Protein AF-A0AAD6JN22-F1 (afdb_monomer_lite)

Sequence (96 aa):
MVARILGRLLHVVGVLPTDKVIEVQRTDLVGEFVSHTGPKTRRRIAEAEGGILSVDEAYQLIPSQKEEEKDYGIEALEEIMSVMDSGKFSHMWWLK

Radius of gyration: 14.81 Å; chains: 1; bounding box: 34×37×39 Å

Organism: NCBI:txid889485

Secondary structure (DSSP, 8-state):
-HHHHHHHHHHHTTSSS---EEEE-HHHHS-SSTTTHHHHHHHHHHHTTTSEEEETTGGGGSPPS---S---HHHHHHHHHHHHHTT-SS------

Foldseek 3Di:
DVQLVVLVVCCVVPNFVGSDEQEDECVQQDDPDPPPNLVSLVVSVVVQPSTYYHYPPLVVLDDDPDDDDPRCSVVSVVNVVVVVVVCSRPDDDDDD

pLDDT: mean 85.8, std 17.05, range [30.77, 97.75]

InterPro domains:
  IPR000641 CbxX/CfxQ [PR00819] (26-40)
  IPR000641 CbxX/CfxQ [PR00819] (40-59)
  IPR000641 CbxX/CfxQ [PR00819] (73-85)
  IPR003959 ATPase, AAA-type, core [PF00004] (19-88)
  IPR027417 P-loop containing nucleoside triphosphate hydrolase [G3DSA:3.40.50.300] (1-92)
  IPR027417 P-loop containing nucleoside triphosphate hydrolase [SSF52540] (2-88)
  IPR050773 CbxX/CfxQ RuBisCO activation and ESX secretion [PTHR43392] (1-91)

Structure (mmCIF, N/CA/C/O backbone):
data_AF-A0AAD6JN22-F1
#
_entry.id   AF-A0AAD6JN22-F1
#
loop_
_atom_site.group_PDB
_atom_site.id
_atom_site.type_symbol
_atom_site.label_atom_id
_atom_site.label_alt_id
_atom_site.label_comp_id
_atom_site.label_asym_id
_atom_site.label_entity_id
_atom_site.label_seq_id
_atom_site.pdbx_PDB_ins_code
_atom_site.Cartn_x
_atom_site.Cartn_y
_atom_site.Cartn_z
_atom_site.occupancy
_atom_site.B_iso_or_equiv
_atom_site.auth_seq_id
_atom_site.auth_comp_id
_atom_site.auth_asym_id
_atom_site.auth_atom_id
_atom_site.pdbx_PDB_model_num
ATOM 1 N N . MET A 1 1 ? 0.996 -12.141 8.758 1.00 72.38 1 MET A N 1
ATOM 2 C CA . MET A 1 1 ? 0.425 -12.347 10.124 1.00 72.38 1 MET A CA 1
ATOM 3 C C . MET A 1 1 ? 0.555 -11.117 11.026 1.00 72.38 1 MET A C 1
ATOM 5 O O . MET A 1 1 ? -0.455 -10.706 11.583 1.00 72.38 1 MET A O 1
ATOM 9 N N . VAL A 1 2 ? 1.740 -10.497 11.141 1.00 91.44 2 VAL A N 1
ATOM 10 C CA . VAL A 1 2 ? 1.957 -9.286 11.970 1.00 91.44 2 VAL A CA 1
ATOM 11 C C . VAL A 1 2 ? 1.017 -8.135 11.585 1.00 91.44 2 VAL A C 1
ATOM 13 O O . VAL A 1 2 ? 0.339 -7.589 12.451 1.00 91.44 2 VAL A O 1
ATOM 16 N N . ALA A 1 3 ? 0.890 -7.833 10.289 1.00 94.25 3 ALA A N 1
ATOM 17 C CA . ALA A 1 3 ? 0.034 -6.749 9.804 1.00 94.25 3 ALA A CA 1
ATOM 18 C C . ALA A 1 3 ? -1.441 -6.903 10.221 1.00 94.25 3 ALA A C 1
ATOM 20 O O . ALA A 1 3 ? -2.075 -5.925 10.594 1.00 94.25 3 ALA A O 1
ATOM 21 N N . ARG A 1 4 ? -1.979 -8.130 10.247 1.00 94.94 4 ARG A N 1
ATOM 22 C CA . ARG A 1 4 ? -3.372 -8.405 10.661 1.00 94.94 4 ARG A CA 1
ATOM 23 C C . ARG A 1 4 ? -3.612 -8.136 12.142 1.00 94.94 4 ARG A C 1
ATOM 25 O O . ARG A 1 4 ? -4.676 -7.648 12.510 1.00 94.94 4 ARG A O 1
ATOM 32 N N . ILE A 1 5 ? -2.629 -8.442 12.987 1.00 96.75 5 ILE A N 1
ATOM 33 C CA . ILE A 1 5 ? -2.696 -8.129 14.419 1.00 96.75 5 ILE A CA 1
ATOM 34 C C . ILE A 1 5 ? -2.648 -6.610 14.611 1.00 96.75 5 ILE A C 1
ATOM 36 O O . ILE A 1 5 ? -3.464 -6.069 15.353 1.00 96.75 5 ILE A O 1
ATOM 40 N N . LEU A 1 6 ? -1.751 -5.925 13.894 1.00 96.25 6 LEU A N 1
ATOM 41 C CA . LEU A 1 6 ? -1.654 -4.464 13.926 1.00 96.25 6 LEU A CA 1
ATOM 42 C C . LEU A 1 6 ? -2.938 -3.790 13.432 1.00 96.25 6 LEU A C 1
ATOM 44 O O . LEU A 1 6 ? -3.418 -2.882 14.097 1.00 96.25 6 LEU A O 1
ATOM 48 N N . GLY A 1 7 ? -3.532 -4.260 12.332 1.00 96.31 7 GLY A N 1
ATOM 49 C CA . GLY A 1 7 ? -4.785 -3.718 11.799 1.00 96.31 7 GLY A CA 1
ATOM 50 C C . GLY A 1 7 ? -5.914 -3.781 12.825 1.00 96.31 7 GLY A C 1
ATOM 51 O O . GLY A 1 7 ? -6.555 -2.772 13.104 1.00 96.31 7 GLY A O 1
ATOM 52 N N . ARG A 1 8 ? -6.088 -4.938 13.477 1.00 97.25 8 ARG A N 1
ATOM 53 C CA . ARG A 1 8 ? -7.072 -5.099 14.559 1.00 97.25 8 ARG A CA 1
ATOM 54 C C . ARG A 1 8 ? -6.783 -4.196 15.748 1.00 97.25 8 ARG A C 1
ATOM 56 O O . ARG A 1 8 ? -7.700 -3.557 16.250 1.00 97.25 8 ARG A O 1
ATOM 63 N N . LEU A 1 9 ? -5.529 -4.136 16.194 1.00 97.44 9 LEU A N 1
ATOM 64 C CA . LEU A 1 9 ? -5.139 -3.303 17.328 1.00 97.44 9 LEU A CA 1
ATOM 65 C C . LEU A 1 9 ? -5.427 -1.826 17.046 1.00 97.44 9 LEU A C 1
ATOM 67 O O . LEU A 1 9 ? -6.120 -1.188 17.832 1.00 97.44 9 LEU A O 1
ATOM 71 N N . LEU A 1 10 ? -4.931 -1.309 15.919 1.00 96.25 10 LEU A N 1
ATOM 72 C CA . LEU A 1 10 ? -5.088 0.087 15.509 1.00 96.25 10 LEU A CA 1
ATOM 73 C C . LEU A 1 10 ? -6.553 0.462 15.282 1.00 96.25 10 LEU A C 1
ATOM 75 O O . LEU A 1 10 ? -6.940 1.591 15.578 1.00 96.25 10 LEU A O 1
ATOM 79 N N . HIS A 1 11 ? -7.375 -0.478 14.819 1.00 96.69 11 HIS A N 1
ATOM 80 C CA . HIS A 1 11 ? -8.814 -0.275 14.734 1.00 96.69 11 HIS A CA 1
ATOM 81 C C . HIS A 1 11 ? -9.472 -0.185 16.117 1.00 96.69 11 HIS A C 1
ATOM 83 O O . HIS A 1 11 ? -10.208 0.759 16.391 1.00 96.69 11 HIS A O 1
ATOM 89 N N . VAL A 1 12 ? -9.162 -1.122 17.021 1.00 97.75 12 VAL A N 1
ATOM 90 C CA . VAL A 1 12 ? -9.730 -1.160 18.381 1.00 97.75 12 VAL A CA 1
ATOM 91 C C . VAL A 1 12 ? -9.373 0.090 19.188 1.00 97.75 12 VAL A C 1
ATOM 93 O O . VAL A 1 12 ? -10.208 0.580 19.943 1.00 97.75 12 VAL A O 1
ATOM 96 N N . VAL A 1 13 ? -8.163 0.632 19.022 1.00 97.19 13 VAL A N 1
ATOM 97 C CA . VAL A 1 13 ? -7.754 1.877 19.699 1.00 97.19 13 VAL A CA 1
ATOM 98 C C . VAL A 1 13 ? -8.213 3.151 18.975 1.00 97.19 13 VAL A C 1
ATOM 100 O O . VAL A 1 13 ? -7.884 4.249 19.413 1.00 97.19 13 VAL A O 1
ATOM 103 N N . GLY A 1 14 ? -8.967 3.024 17.877 1.00 93.94 14 GLY A N 1
ATOM 104 C CA . GLY A 1 14 ? -9.565 4.148 17.152 1.00 93.94 14 GLY A CA 1
ATOM 105 C C . GLY A 1 14 ? -8.616 4.925 16.235 1.00 93.94 14 GLY A C 1
ATOM 106 O O . GLY A 1 14 ? -8.976 6.009 15.784 1.00 93.94 14 GLY A O 1
ATOM 107 N N . VAL A 1 15 ? -7.421 4.399 15.943 1.00 94.62 15 VAL A N 1
ATOM 108 C CA . VAL A 1 15 ? -6.463 5.0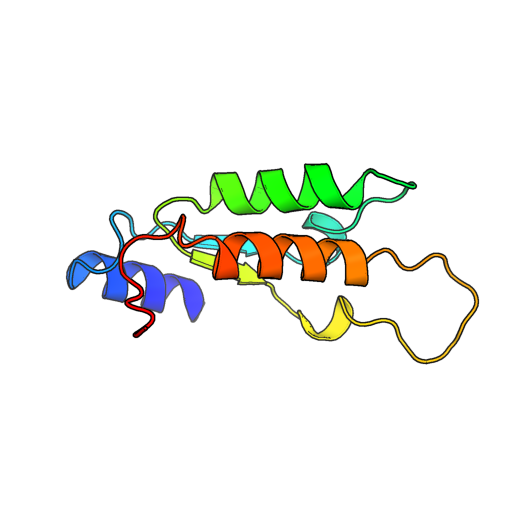20 15.008 1.00 94.62 15 VAL A CA 1
ATOM 109 C C . VAL A 1 15 ? -6.877 4.773 13.558 1.00 94.62 15 VAL A C 1
ATOM 111 O O . VAL A 1 15 ? -6.813 5.684 12.736 1.00 94.62 15 VAL A O 1
ATOM 114 N N . LEU A 1 16 ? -7.313 3.549 13.241 1.00 94.31 16 LEU A N 1
ATOM 115 C CA . LEU A 1 16 ? -7.810 3.194 11.912 1.00 94.31 16 LEU A CA 1
ATOM 116 C C . LEU A 1 16 ? -9.335 3.012 11.924 1.00 94.31 16 LEU A C 1
ATOM 118 O O . LEU A 1 16 ? -9.878 2.384 12.836 1.00 94.31 16 LEU A O 1
ATOM 122 N N . PRO A 1 17 ? -10.051 3.483 10.889 1.00 94.94 17 PRO A N 1
ATOM 123 C CA . PRO A 1 17 ? -11.495 3.287 10.791 1.00 94.94 17 PRO A CA 1
ATOM 124 C C . PRO A 1 17 ? -11.886 1.827 10.513 1.00 94.94 17 PRO A C 1
ATOM 126 O O . PRO A 1 17 ? -13.030 1.459 10.762 1.00 94.94 17 PRO A O 1
ATOM 129 N N . THR A 1 18 ? -10.964 0.990 10.020 1.00 96.06 18 THR A N 1
ATOM 130 C CA . THR A 1 18 ? -11.183 -0.447 9.780 1.00 96.06 18 THR A CA 1
ATOM 131 C C . THR A 1 18 ? -9.965 -1.272 10.198 1.00 96.06 18 THR A C 1
ATOM 133 O O . THR A 1 18 ? -8.851 -0.754 10.243 1.00 96.06 18 THR A O 1
ATOM 136 N N . ASP A 1 19 ? -10.143 -2.573 10.437 1.00 96.75 19 ASP A N 1
ATOM 137 C CA . ASP A 1 19 ? -9.041 -3.525 10.654 1.00 96.75 19 ASP A CA 1
ATOM 138 C C . ASP A 1 19 ? -8.499 -4.136 9.345 1.00 96.75 19 ASP A C 1
ATOM 140 O O . ASP A 1 19 ? -7.749 -5.118 9.369 1.00 96.75 19 ASP A O 1
ATOM 144 N N . LYS A 1 20 ? -8.884 -3.563 8.195 1.00 96.56 20 LYS A N 1
ATOM 145 C CA . LYS A 1 20 ? -8.556 -4.065 6.861 1.00 96.56 20 LYS A CA 1
ATOM 146 C C . LYS A 1 20 ? -7.045 -4.083 6.647 1.00 96.56 20 LYS A C 1
ATOM 148 O O . LYS A 1 20 ? -6.354 -3.097 6.896 1.00 96.56 20 LYS A O 1
ATOM 153 N N . VAL A 1 21 ? -6.551 -5.190 6.103 1.00 97.00 21 VAL A N 1
ATOM 154 C CA . VAL A 1 21 ? -5.159 -5.331 5.674 1.00 97.00 21 VAL A CA 1
ATOM 155 C C . VAL A 1 21 ? -5.127 -5.852 4.247 1.00 97.00 21 VAL A C 1
ATOM 157 O O . VAL A 1 21 ? -5.682 -6.915 3.969 1.00 97.00 21 VAL A O 1
ATOM 160 N N . ILE A 1 22 ? -4.460 -5.113 3.367 1.00 97.31 22 ILE A N 1
ATOM 161 C CA . ILE A 1 22 ? -4.154 -5.531 2.001 1.00 97.31 22 ILE A CA 1
ATOM 162 C C . ILE A 1 22 ? -2.679 -5.921 1.967 1.00 97.31 22 ILE A C 1
ATOM 164 O O . ILE A 1 22 ? -1.805 -5.084 2.173 1.00 97.31 22 ILE A O 1
ATOM 168 N N . GLU A 1 23 ? -2.410 -7.206 1.762 1.00 96.94 23 GLU A N 1
ATOM 169 C CA . GLU A 1 23 ? -1.057 -7.746 1.602 1.00 96.94 23 GLU A CA 1
ATOM 170 C C . GLU A 1 23 ? -0.703 -7.716 0.104 1.00 96.94 23 GLU A C 1
ATOM 172 O O . GLU A 1 23 ? -1.504 -8.142 -0.730 1.00 96.94 23 GLU A O 1
ATOM 177 N N . VAL A 1 24 ? 0.460 -7.161 -0.239 1.00 96.94 24 VAL A N 1
ATOM 178 C CA . VAL A 1 24 ? 0.946 -7.013 -1.619 1.00 96.94 24 VAL A CA 1
ATOM 179 C C . VAL A 1 24 ? 2.417 -7.386 -1.719 1.00 96.94 24 VAL A C 1
ATOM 181 O O . VAL A 1 24 ? 3.173 -7.197 -0.769 1.00 96.94 24 VAL A O 1
ATOM 184 N N . GLN A 1 25 ? 2.829 -7.859 -2.886 1.00 96.38 25 GLN A N 1
ATOM 185 C CA . GLN A 1 25 ? 4.223 -8.093 -3.262 1.00 96.38 25 GLN A CA 1
ATOM 186 C C . GLN A 1 25 ? 4.598 -7.251 -4.490 1.00 96.38 25 GLN A C 1
ATOM 188 O O . GLN A 1 25 ? 3.766 -6.549 -5.068 1.00 96.38 25 GLN A O 1
ATOM 193 N N . ARG A 1 26 ? 5.859 -7.320 -4.934 1.00 94.69 26 ARG A N 1
ATOM 194 C CA . ARG A 1 26 ? 6.344 -6.589 -6.119 1.00 94.69 26 ARG A CA 1
ATOM 195 C C . ARG A 1 26 ? 5.440 -6.774 -7.343 1.00 94.69 26 ARG A C 1
ATOM 197 O O . ARG A 1 26 ? 5.107 -5.798 -8.008 1.00 94.69 26 ARG A O 1
ATOM 204 N N . THR A 1 27 ? 5.006 -8.000 -7.621 1.00 95.06 27 THR A N 1
ATOM 205 C CA . THR A 1 27 ? 4.142 -8.337 -8.767 1.00 95.06 27 THR A CA 1
ATOM 206 C C . THR A 1 27 ? 2.756 -7.698 -8.696 1.00 95.06 27 THR A C 1
ATOM 208 O O . THR A 1 27 ? 2.107 -7.535 -9.729 1.00 95.06 27 THR A O 1
ATOM 211 N N . ASP A 1 28 ? 2.298 -7.298 -7.511 1.00 97.00 28 ASP A N 1
ATOM 212 C CA . ASP A 1 28 ? 1.027 -6.606 -7.317 1.00 97.00 28 ASP A CA 1
ATOM 213 C C . ASP A 1 28 ? 1.122 -5.102 -7.572 1.00 97.00 28 ASP A C 1
ATOM 215 O O . ASP A 1 28 ? 0.108 -4.481 -7.886 1.00 97.00 28 ASP A O 1
ATOM 219 N N . LEU A 1 2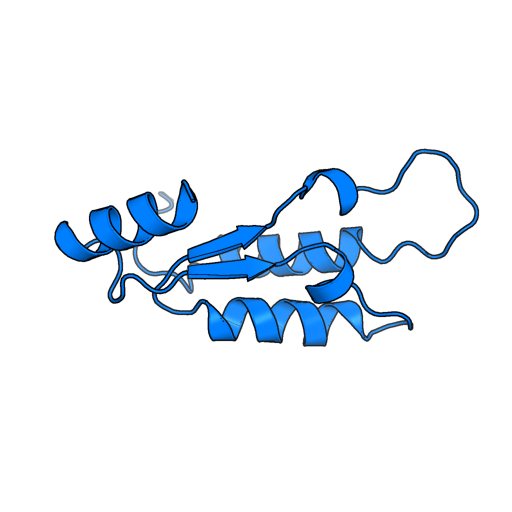9 ? 2.321 -4.531 -7.449 1.00 96.50 29 LEU A N 1
ATOM 220 C CA . LEU A 1 29 ? 2.578 -3.092 -7.523 1.00 96.50 29 LEU A CA 1
ATOM 221 C C . LEU A 1 29 ? 3.195 -2.696 -8.868 1.00 96.50 29 LEU A C 1
ATOM 223 O O . LEU A 1 29 ? 2.753 -1.747 -9.513 1.00 96.50 29 LEU A O 1
ATOM 227 N N . VAL A 1 30 ? 4.171 -3.473 -9.333 1.00 94.62 30 VAL A N 1
ATOM 228 C CA . VAL A 1 30 ? 4.978 -3.174 -10.516 1.00 94.62 30 VAL A CA 1
ATOM 229 C C . VAL A 1 30 ? 4.301 -3.709 -11.778 1.00 94.62 30 VAL A C 1
ATOM 231 O O . VAL A 1 30 ? 3.820 -4.846 -11.827 1.00 94.62 30 VAL A O 1
ATOM 234 N N . GLY A 1 31 ? 4.195 -2.857 -12.795 1.00 92.31 31 GLY A N 1
ATOM 235 C CA . GLY A 1 31 ? 3.657 -3.198 -14.105 1.00 92.31 31 GLY A CA 1
ATOM 236 C C . GLY A 1 31 ? 4.692 -3.871 -15.006 1.00 92.31 31 GLY A C 1
ATOM 237 O O . GLY A 1 31 ? 5.891 -3.661 -14.864 1.00 92.31 31 GLY A O 1
ATOM 238 N N . GLU A 1 32 ? 4.211 -4.655 -15.968 1.00 87.62 32 GLU A N 1
ATOM 239 C CA . GLU A 1 32 ? 5.052 -5.314 -16.983 1.00 87.62 32 GLU A CA 1
ATOM 240 C C . GLU A 1 32 ? 5.499 -4.350 -18.096 1.00 87.62 32 GLU A C 1
ATOM 242 O O . GLU A 1 32 ? 6.442 -4.627 -18.834 1.00 87.62 32 GLU A O 1
ATOM 247 N N . PHE A 1 33 ? 4.823 -3.203 -18.218 1.00 86.88 33 PHE A N 1
ATOM 248 C CA . PHE A 1 33 ? 5.033 -2.223 -19.278 1.00 86.88 33 PHE A CA 1
ATOM 249 C C . PHE A 1 33 ? 5.171 -0.809 -18.710 1.00 86.88 33 PHE A C 1
ATOM 251 O O . PHE A 1 33 ? 4.701 -0.505 -17.610 1.00 86.88 33 PHE A O 1
ATOM 258 N N . VAL A 1 34 ? 5.779 0.071 -19.510 1.00 82.81 34 VAL A N 1
ATOM 259 C CA . VAL A 1 34 ? 5.896 1.507 -19.222 1.00 82.81 34 VAL A CA 1
ATOM 260 C C . VAL A 1 34 ? 4.527 2.078 -18.836 1.00 82.81 34 VAL A C 1
ATOM 262 O O . VAL A 1 34 ? 3.524 1.784 -19.487 1.00 82.81 34 VAL A O 1
ATOM 265 N N . SER A 1 35 ? 4.493 2.903 -17.786 1.00 87.81 35 SER A N 1
ATOM 266 C CA . SER A 1 35 ? 3.288 3.592 -17.295 1.00 87.81 35 SER A CA 1
ATOM 267 C C . SER A 1 35 ? 2.186 2.692 -16.717 1.00 87.81 35 SER A C 1
ATOM 269 O O . SER A 1 35 ? 1.094 3.180 -16.424 1.00 87.81 35 SER A O 1
ATOM 271 N N . HIS A 1 36 ? 2.435 1.393 -16.518 1.00 94.38 36 HIS A N 1
ATOM 272 C CA . HIS A 1 36 ? 1.481 0.511 -15.834 1.00 94.38 36 HIS A CA 1
ATOM 273 C C . HIS A 1 36 ? 1.664 0.510 -14.312 1.00 94.38 36 HIS A C 1
ATOM 275 O O . HIS A 1 36 ? 0.691 0.285 -13.589 1.00 94.38 36 HIS A O 1
ATOM 281 N N . THR A 1 37 ? 2.879 0.764 -13.819 1.00 95.69 37 THR A N 1
ATOM 282 C CA . THR A 1 37 ? 3.203 0.684 -12.389 1.00 95.69 37 THR A CA 1
ATOM 283 C C . THR A 1 37 ? 2.439 1.709 -11.563 1.00 95.69 37 THR A C 1
ATOM 285 O O . THR A 1 37 ? 1.800 1.325 -10.583 1.00 95.69 37 THR A O 1
ATOM 288 N N . GLY A 1 38 ? 2.414 2.978 -11.979 1.00 95.56 38 GLY A N 1
ATOM 289 C CA . GLY A 1 38 ? 1.686 4.025 -11.267 1.00 95.56 38 GLY A CA 1
ATOM 290 C C . GLY A 1 38 ? 0.208 3.691 -11.006 1.00 95.56 38 GLY A C 1
ATOM 291 O O . GLY A 1 38 ? -0.209 3.591 -9.848 1.00 95.56 38 GLY A O 1
ATOM 292 N N . PRO A 1 39 ? -0.617 3.455 -12.049 1.00 96.25 39 PRO A N 1
ATOM 293 C CA . PRO A 1 39 ? -2.023 3.081 -11.878 1.00 96.25 39 PRO A CA 1
ATOM 294 C C . PRO A 1 39 ? -2.230 1.801 -11.057 1.00 96.25 39 PRO A C 1
ATOM 296 O O . PRO A 1 39 ? -3.151 1.737 -10.240 1.00 96.25 39 PRO A O 1
ATOM 299 N N . LYS A 1 40 ? -1.377 0.790 -11.255 1.00 97.19 40 LYS A N 1
ATOM 300 C CA . LYS A 1 40 ? -1.450 -0.496 -10.551 1.00 97.19 40 LYS A CA 1
ATOM 301 C C . LYS A 1 40 ? -1.166 -0.337 -9.054 1.00 97.19 40 LYS A C 1
ATOM 303 O O . LYS A 1 40 ? -1.943 -0.821 -8.231 1.00 97.19 40 LYS A O 1
ATOM 308 N N . THR A 1 41 ? -0.134 0.431 -8.710 1.00 97.44 41 THR A N 1
ATOM 309 C CA . THR A 1 41 ? 0.246 0.747 -7.328 1.00 97.44 41 THR A CA 1
ATOM 310 C C . THR A 1 41 ? -0.836 1.573 -6.632 1.00 97.44 41 THR A C 1
ATOM 312 O O . THR A 1 41 ? -1.313 1.189 -5.562 1.00 97.44 41 THR A O 1
ATOM 315 N N . ARG A 1 42 ? -1.328 2.646 -7.271 1.00 95.94 42 ARG A N 1
ATOM 316 C CA . ARG A 1 42 ? -2.421 3.473 -6.725 1.00 95.94 42 ARG A CA 1
ATOM 317 C C . ARG A 1 42 ? -3.696 2.686 -6.449 1.00 95.94 42 ARG A C 1
ATOM 319 O O . ARG A 1 42 ? -4.370 2.956 -5.459 1.00 95.94 42 ARG A O 1
ATOM 326 N N . ARG A 1 43 ? -4.029 1.703 -7.288 1.00 97.19 43 ARG A N 1
ATOM 327 C CA . ARG A 1 43 ? -5.201 0.847 -7.071 1.00 97.19 43 ARG A CA 1
ATOM 328 C C . ARG A 1 43 ? -5.081 0.031 -5.783 1.00 97.19 43 ARG A C 1
ATOM 330 O O . ARG A 1 43 ? -6.026 0.010 -5.003 1.00 97.19 43 ARG A O 1
ATOM 337 N N . ARG A 1 44 ? -3.921 -0.583 -5.529 1.00 97.62 44 ARG A N 1
ATOM 338 C CA . ARG A 1 44 ? -3.682 -1.334 -4.283 1.00 97.62 44 ARG A CA 1
ATOM 339 C C . ARG A 1 44 ? -3.684 -0.430 -3.053 1.00 97.62 44 ARG A C 1
ATOM 341 O O . ARG A 1 44 ? -4.245 -0.806 -2.028 1.00 97.62 44 ARG A O 1
ATOM 348 N N . ILE A 1 45 ? -3.129 0.777 -3.169 1.00 95.69 45 ILE A N 1
ATOM 349 C CA . ILE A 1 45 ? -3.201 1.791 -2.109 1.00 95.69 45 ILE A CA 1
ATOM 350 C C . ILE A 1 45 ? -4.662 2.154 -1.799 1.00 95.69 45 ILE A C 1
ATOM 352 O O . ILE A 1 45 ? -5.049 2.176 -0.634 1.00 95.69 45 ILE A O 1
ATOM 356 N N . ALA A 1 46 ? -5.488 2.385 -2.824 1.00 95.12 46 ALA A N 1
ATOM 357 C CA . ALA A 1 46 ? -6.904 2.710 -2.649 1.00 95.12 46 ALA A CA 1
ATOM 358 C C . ALA A 1 46 ? -7.697 1.562 -1.997 1.00 95.12 46 ALA A C 1
ATOM 360 O O . ALA A 1 46 ? -8.542 1.793 -1.137 1.00 95.12 46 ALA A O 1
ATOM 361 N N . GLU A 1 47 ? -7.404 0.305 -2.341 1.00 96.38 47 GLU A N 1
ATOM 362 C CA . GLU A 1 47 ? -8.028 -0.859 -1.693 1.00 96.38 47 GLU A CA 1
ATOM 363 C C . GLU A 1 47 ? -7.736 -0.905 -0.178 1.00 96.38 47 GLU A C 1
ATOM 365 O O . GLU A 1 47 ? -8.601 -1.299 0.618 1.00 96.38 47 GLU A O 1
ATOM 370 N N . ALA A 1 48 ? -6.547 -0.441 0.224 1.00 95.81 48 ALA A N 1
ATOM 371 C CA . ALA A 1 48 ? -6.093 -0.354 1.610 1.00 95.81 48 ALA A CA 1
ATOM 372 C C . ALA A 1 48 ? -6.598 0.887 2.368 1.00 95.81 48 ALA A C 1
ATOM 374 O O . ALA A 1 48 ? -6.293 1.034 3.553 1.00 95.81 48 ALA A O 1
ATOM 375 N N . GLU A 1 49 ? -7.381 1.765 1.732 1.00 93.06 49 GLU A N 1
ATOM 376 C CA . GLU A 1 49 ? -7.899 2.974 2.370 1.00 93.06 49 GLU A CA 1
ATOM 377 C C . GLU A 1 49 ? -8.670 2.647 3.662 1.00 93.06 49 GLU A C 1
ATOM 379 O O . GLU A 1 49 ? -9.470 1.698 3.724 1.00 93.06 49 GLU A O 1
ATOM 384 N N . GLY A 1 50 ? -8.376 3.423 4.712 1.00 91.00 50 GLY A N 1
ATOM 385 C CA . GLY A 1 50 ? -8.897 3.218 6.063 1.00 91.00 50 GLY A CA 1
ATOM 386 C C . GLY A 1 50 ? -8.317 2.011 6.816 1.00 91.00 50 GLY A C 1
ATOM 387 O O . GLY A 1 50 ? -8.840 1.660 7.875 1.00 91.00 50 GLY A O 1
ATOM 388 N N . GLY A 1 51 ? -7.281 1.363 6.281 1.00 94.81 51 GLY A N 1
ATOM 389 C CA . GLY A 1 51 ? -6.629 0.187 6.854 1.00 94.81 51 GLY A CA 1
ATOM 390 C C . GLY A 1 51 ? -5.107 0.225 6.681 1.00 94.81 51 GLY A C 1
ATOM 391 O O . GLY A 1 51 ? -4.493 1.288 6.721 1.00 94.81 51 GLY A O 1
ATOM 392 N N . ILE A 1 52 ? -4.495 -0.949 6.503 1.00 95.62 52 ILE A N 1
ATOM 393 C CA . ILE A 1 52 ? -3.049 -1.122 6.307 1.00 95.62 52 ILE A CA 1
ATOM 394 C C . ILE A 1 52 ? -2.769 -1.699 4.916 1.00 95.62 52 ILE A C 1
ATOM 396 O O . ILE A 1 52 ? -3.336 -2.728 4.542 1.00 95.62 52 ILE A O 1
ATOM 400 N N . LEU A 1 53 ? -1.824 -1.095 4.191 1.00 96.38 53 LEU A N 1
ATOM 401 C CA . LEU A 1 53 ? -1.144 -1.722 3.056 1.00 96.38 53 LEU A CA 1
ATOM 402 C C . LEU A 1 53 ? 0.151 -2.376 3.560 1.00 96.38 53 LEU A C 1
ATOM 404 O O . LEU A 1 53 ? 1.058 -1.688 4.022 1.00 96.38 53 LEU A O 1
ATOM 408 N N . SER A 1 54 ? 0.237 -3.701 3.497 1.00 96.44 54 SER A N 1
ATOM 409 C CA . SER A 1 54 ? 1.410 -4.473 3.914 1.00 96.44 54 SER A CA 1
ATOM 410 C C . SER A 1 54 ? 2.187 -4.922 2.683 1.00 96.44 54 SER A C 1
ATOM 412 O O . SER A 1 54 ? 1.736 -5.820 1.976 1.00 96.44 54 SER A O 1
ATOM 414 N N . VAL A 1 55 ? 3.355 -4.324 2.449 1.00 95.50 55 VAL A N 1
ATOM 415 C CA . VAL A 1 55 ? 4.245 -4.692 1.339 1.00 95.50 55 VAL A CA 1
ATOM 416 C C . VAL A 1 55 ? 5.220 -5.765 1.812 1.00 95.50 55 VAL A C 1
ATOM 418 O O . VAL A 1 55 ? 6.142 -5.485 2.579 1.00 95.50 55 VAL A O 1
ATOM 421 N N . ASP A 1 56 ? 4.991 -6.999 1.381 1.00 94.50 56 ASP A N 1
ATOM 422 C CA . ASP A 1 56 ? 5.899 -8.104 1.645 1.00 94.50 56 ASP A CA 1
ATOM 423 C C . ASP A 1 56 ? 7.133 -8.006 0.742 1.00 94.50 56 ASP A C 1
ATOM 425 O O . ASP A 1 56 ? 7.053 -7.575 -0.409 1.00 94.50 56 ASP A O 1
ATOM 429 N N . GLU A 1 57 ? 8.287 -8.345 1.313 1.00 92.19 57 GLU A N 1
ATOM 430 C CA . GLU A 1 57 ? 9.597 -8.240 0.662 1.00 92.19 57 GLU A CA 1
ATOM 431 C C . GLU A 1 57 ? 9.847 -6.884 -0.027 1.00 92.19 57 GLU A C 1
ATOM 433 O O . GLU A 1 57 ? 10.418 -6.820 -1.111 1.00 92.19 57 GLU A O 1
ATOM 438 N N . ALA A 1 58 ? 9.452 -5.774 0.611 1.00 92.94 58 ALA A N 1
ATOM 439 C CA . ALA A 1 58 ? 9.523 -4.425 0.031 1.00 92.94 58 ALA A CA 1
ATOM 440 C C . ALA A 1 58 ? 10.915 -4.023 -0.502 1.00 92.94 58 ALA A C 1
ATOM 442 O O . ALA A 1 58 ? 11.014 -3.186 -1.398 1.00 92.94 58 ALA A O 1
ATOM 443 N N . TYR A 1 59 ? 11.988 -4.646 0.000 1.00 89.38 59 TYR A N 1
ATOM 444 C CA . TYR A 1 59 ? 13.349 -4.479 -0.517 1.00 89.38 59 TYR A CA 1
ATOM 445 C C . TYR A 1 59 ? 13.471 -4.851 -2.006 1.00 89.38 59 TYR A C 1
ATOM 447 O O . TYR A 1 59 ? 14.327 -4.306 -2.693 1.00 89.38 59 TYR A O 1
ATOM 455 N N . GLN A 1 60 ? 12.591 -5.714 -2.527 1.00 90.38 60 GLN A N 1
ATOM 456 C CA . GLN A 1 60 ? 12.528 -6.075 -3.944 1.00 90.38 60 GLN A CA 1
ATOM 457 C C . GLN A 1 60 ? 12.005 -4.948 -4.841 1.00 90.38 60 GLN A C 1
ATOM 459 O O . GLN A 1 60 ? 12.130 -5.050 -6.058 1.00 90.38 60 GLN A O 1
ATOM 464 N N . LEU A 1 61 ? 11.399 -3.887 -4.296 1.00 90.81 61 LEU A N 1
ATOM 465 C CA . LEU A 1 61 ? 11.029 -2.705 -5.087 1.00 90.81 61 LEU A CA 1
ATOM 466 C C . LEU A 1 61 ? 12.246 -1.842 -5.440 1.00 90.81 61 LEU A C 1
ATOM 468 O O . LEU A 1 61 ? 12.172 -1.024 -6.352 1.00 90.81 61 LEU A O 1
ATOM 472 N N . ILE A 1 62 ? 13.363 -2.025 -4.735 1.00 88.56 62 ILE A N 1
ATOM 473 C CA . ILE A 1 62 ? 14.606 -1.311 -5.002 1.00 88.56 62 ILE A CA 1
ATOM 474 C C . ILE A 1 62 ? 15.374 -2.073 -6.095 1.00 88.56 62 ILE A C 1
ATOM 476 O O . ILE A 1 62 ? 15.576 -3.282 -5.954 1.00 88.56 62 ILE A O 1
ATOM 480 N N . PRO A 1 63 ? 15.835 -1.394 -7.161 1.00 77.31 63 PRO A N 1
ATOM 481 C CA . PRO A 1 63 ? 16.605 -2.022 -8.221 1.00 77.31 63 PRO A CA 1
ATOM 482 C C . PRO A 1 63 ? 17.859 -2.699 -7.679 1.00 77.31 63 PRO A C 1
ATOM 484 O O . PRO A 1 63 ? 18.606 -2.136 -6.872 1.00 77.31 63 PRO A O 1
ATOM 487 N N . SER A 1 64 ? 18.122 -3.908 -8.164 1.00 70.38 64 SER A 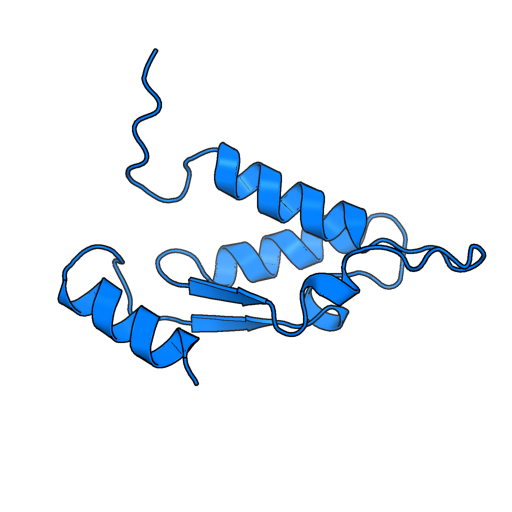N 1
ATOM 488 C CA . SER A 1 64 ? 19.408 -4.566 -7.940 1.00 70.38 64 SER A CA 1
ATOM 489 C C . SER A 1 64 ? 20.476 -3.874 -8.794 1.00 70.38 64 SER A C 1
ATOM 491 O O . SER A 1 64 ? 20.222 -3.568 -9.951 1.00 70.38 64 SER A O 1
ATOM 493 N N . GLN A 1 65 ? 21.693 -3.674 -8.271 1.00 64.81 65 GLN A N 1
ATOM 494 C CA . GLN A 1 65 ? 22.810 -2.988 -8.964 1.00 64.81 65 GLN A CA 1
ATOM 495 C C . GLN A 1 65 ? 23.291 -3.651 -10.277 1.00 64.81 65 GLN A C 1
ATOM 497 O O . GLN A 1 65 ? 24.288 -3.229 -10.856 1.00 64.81 65 GLN A O 1
ATOM 502 N N . LYS A 1 66 ? 22.629 -4.715 -10.738 1.00 61.72 66 LYS A N 1
ATOM 503 C CA . LYS A 1 66 ? 22.914 -5.367 -12.013 1.00 61.72 66 LYS A CA 1
ATOM 504 C C . LYS A 1 66 ? 21.939 -4.825 -13.050 1.00 61.72 66 LYS A C 1
ATOM 506 O O . LYS A 1 66 ? 20.811 -5.292 -13.157 1.00 61.72 66 LYS A O 1
ATOM 511 N N . GLU A 1 67 ? 22.394 -3.791 -13.744 1.00 60.47 67 GLU A N 1
ATOM 512 C CA . GLU A 1 67 ? 21.721 -3.176 -14.883 1.00 60.47 67 GLU A CA 1
ATOM 513 C C . GLU A 1 67 ? 21.495 -4.205 -15.999 1.00 60.47 67 GLU A C 1
ATOM 515 O O . GLU A 1 67 ? 22.433 -4.900 -16.375 1.00 60.47 67 GLU A O 1
ATOM 520 N N . GLU A 1 68 ? 20.254 -4.292 -16.491 1.00 54.75 68 GLU A N 1
ATOM 521 C CA . GLU A 1 68 ? 19.882 -4.525 -17.905 1.00 54.75 68 GLU A CA 1
ATOM 522 C C . GLU A 1 68 ? 18.355 -4.667 -18.069 1.00 54.75 68 GLU A C 1
ATOM 524 O O . GLU A 1 68 ? 17.820 -4.417 -19.150 1.00 54.75 68 GLU A O 1
ATOM 529 N N . GLU A 1 69 ? 17.619 -4.985 -17.000 1.00 62.53 69 GLU A N 1
ATOM 530 C CA . GLU A 1 69 ? 16.159 -5.080 -17.052 1.00 62.53 69 GLU A CA 1
ATOM 531 C C . GLU A 1 69 ? 15.494 -3.741 -16.698 1.00 62.53 69 GLU A C 1
ATOM 533 O O . GLU A 1 69 ? 15.876 -3.068 -15.740 1.00 62.53 69 GLU A O 1
ATOM 538 N N . LYS A 1 70 ? 14.491 -3.336 -17.488 1.00 67.56 70 LYS A N 1
ATOM 539 C CA . LYS A 1 70 ? 13.630 -2.180 -17.195 1.00 67.56 70 LYS A CA 1
ATOM 540 C C . LYS A 1 70 ? 12.902 -2.417 -15.867 1.00 67.56 70 LYS A C 1
ATOM 542 O O . LYS A 1 70 ? 11.837 -3.027 -15.837 1.00 67.56 70 LYS A O 1
ATOM 547 N N . ASP A 1 71 ? 13.488 -1.939 -14.776 1.00 78.81 71 ASP A N 1
ATOM 548 C CA . ASP A 1 71 ? 12.936 -2.063 -13.431 1.00 78.81 71 ASP A CA 1
ATOM 549 C C . ASP A 1 71 ? 12.073 -0.839 -13.088 1.00 78.81 71 ASP A C 1
ATOM 551 O O . ASP A 1 71 ? 12.576 0.271 -12.924 1.00 78.81 71 ASP A O 1
ATOM 555 N N . TYR A 1 72 ? 10.760 -1.049 -12.965 1.00 90.38 72 TYR A N 1
ATOM 556 C CA . TYR A 1 72 ? 9.797 -0.013 -12.570 1.00 90.38 72 TYR A CA 1
ATOM 557 C C . TYR A 1 72 ? 9.472 -0.023 -11.066 1.00 90.38 72 TYR A C 1
ATOM 559 O O . TYR A 1 72 ? 8.509 0.603 -10.638 1.00 90.38 72 TYR A O 1
ATOM 567 N N . GLY A 1 73 ? 10.244 -0.731 -10.239 1.00 91.19 73 GLY A N 1
ATOM 568 C CA . GLY A 1 73 ? 10.042 -0.797 -8.790 1.00 91.19 73 GLY A CA 1
ATOM 569 C C . GLY A 1 73 ? 10.178 0.560 -8.095 1.00 91.19 73 GLY A C 1
ATOM 570 O O . GLY A 1 73 ? 9.404 0.856 -7.184 1.00 91.19 73 GLY A O 1
ATOM 571 N N . ILE A 1 74 ? 11.074 1.423 -8.588 1.00 91.38 74 ILE A N 1
ATOM 572 C CA . ILE A 1 74 ? 11.212 2.802 -8.094 1.00 91.38 74 ILE A CA 1
ATOM 573 C C . ILE A 1 74 ? 9.932 3.608 -8.318 1.00 91.38 74 ILE A C 1
ATOM 575 O O . ILE A 1 74 ? 9.504 4.300 -7.403 1.00 91.38 74 ILE A O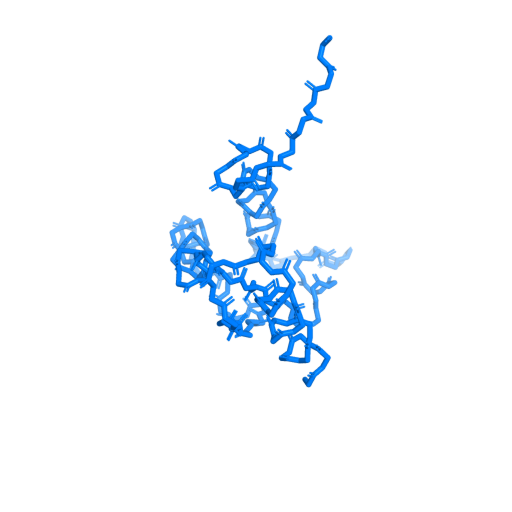 1
ATOM 579 N N . GLU A 1 75 ? 9.267 3.460 -9.466 1.00 93.62 75 GLU A N 1
ATOM 580 C CA . GLU A 1 75 ? 7.997 4.152 -9.738 1.00 93.62 75 GLU A CA 1
ATOM 581 C C . GLU A 1 75 ? 6.915 3.740 -8.720 1.00 93.62 75 GLU A C 1
ATOM 583 O O . GLU A 1 75 ? 6.169 4.579 -8.220 1.00 93.62 75 GLU A O 1
ATOM 588 N N . ALA A 1 76 ? 6.851 2.455 -8.344 1.00 95.25 76 ALA A N 1
ATOM 589 C CA . ALA A 1 76 ? 5.930 2.001 -7.298 1.00 95.25 76 ALA A CA 1
ATOM 590 C C . ALA A 1 76 ? 6.256 2.632 -5.934 1.00 95.25 76 ALA A C 1
ATOM 592 O O . ALA A 1 76 ? 5.353 3.034 -5.199 1.00 95.25 76 ALA A O 1
ATOM 593 N N . LEU A 1 77 ? 7.544 2.730 -5.593 1.00 93.06 77 LEU A N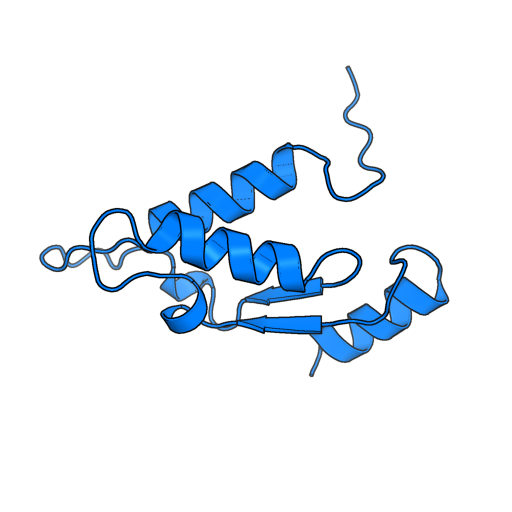 1
ATOM 594 C CA . LEU A 1 77 ? 7.991 3.358 -4.352 1.00 93.06 77 LEU A CA 1
ATOM 595 C C . LEU A 1 77 ? 7.650 4.856 -4.320 1.00 93.06 77 LEU A C 1
ATOM 597 O O . LEU A 1 77 ? 7.143 5.336 -3.307 1.00 93.06 77 LEU A O 1
ATOM 601 N N . GLU A 1 78 ? 7.864 5.570 -5.425 1.00 93.00 78 GLU A N 1
ATOM 602 C CA . GLU A 1 78 ? 7.529 6.991 -5.573 1.00 93.00 78 GLU A CA 1
ATOM 603 C C . GLU A 1 78 ? 6.032 7.251 -5.361 1.00 93.00 78 GLU A C 1
ATOM 605 O O . GLU A 1 78 ? 5.660 8.187 -4.653 1.00 93.00 78 GLU A O 1
ATOM 610 N N . GLU A 1 79 ? 5.157 6.396 -5.893 1.00 94.19 79 GLU A N 1
ATOM 611 C CA . GLU A 1 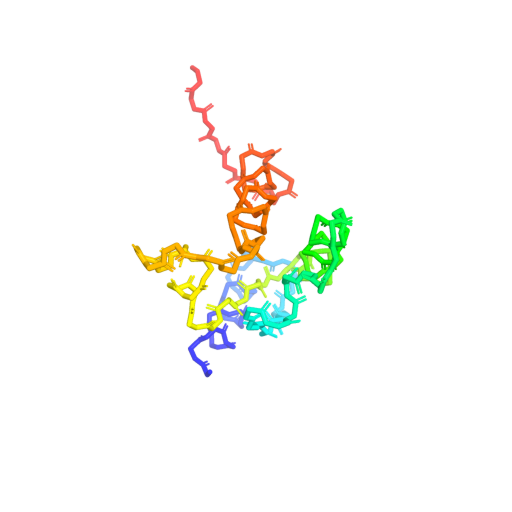79 ? 3.709 6.504 -5.672 1.00 94.19 79 GLU A CA 1
ATOM 612 C C . GLU A 1 79 ? 3.318 6.262 -4.210 1.00 94.19 79 GLU A C 1
ATOM 614 O O . GLU A 1 79 ? 2.484 6.989 -3.664 1.00 94.19 79 GLU A O 1
ATOM 619 N N . ILE A 1 80 ? 3.930 5.270 -3.552 1.00 93.44 80 ILE A N 1
ATOM 620 C CA . ILE A 1 80 ? 3.704 5.013 -2.122 1.00 93.44 80 ILE A CA 1
ATOM 621 C C . ILE A 1 80 ? 4.139 6.232 -1.296 1.00 93.44 80 ILE A C 1
ATOM 623 O O . ILE A 1 80 ? 3.377 6.701 -0.449 1.00 93.44 80 ILE A O 1
ATOM 627 N N . MET A 1 81 ? 5.324 6.786 -1.574 1.00 91.88 81 MET A N 1
ATOM 628 C CA . MET A 1 81 ? 5.840 7.989 -0.911 1.00 91.88 81 MET A CA 1
ATOM 629 C C . MET A 1 81 ? 4.942 9.204 -1.139 1.00 91.88 81 MET A C 1
ATOM 631 O O . MET A 1 81 ? 4.578 9.880 -0.181 1.00 91.88 81 MET A O 1
ATOM 635 N N . SER A 1 82 ? 4.497 9.426 -2.377 1.00 90.94 82 SER A N 1
ATOM 636 C CA . SER A 1 82 ? 3.598 10.529 -2.717 1.00 90.94 82 SER A CA 1
ATOM 637 C C . SER A 1 82 ? 2.306 10.496 -1.894 1.00 90.94 82 SER A C 1
ATOM 639 O O . SER A 1 82 ? 1.851 11.527 -1.391 1.00 90.94 82 SER A O 1
ATOM 641 N N . VAL A 1 83 ? 1.718 9.310 -1.698 1.00 87.12 83 VAL A N 1
ATOM 642 C CA . VAL A 1 83 ? 0.500 9.177 -0.891 1.00 87.12 83 VAL A CA 1
ATOM 643 C C . VAL A 1 83 ? 0.781 9.384 0.598 1.00 87.12 83 VAL A C 1
ATOM 645 O O . VAL A 1 83 ? -0.014 10.065 1.253 1.00 87.12 83 VAL A O 1
ATOM 648 N N . MET A 1 84 ? 1.899 8.866 1.119 1.00 85.69 84 MET A N 1
ATOM 649 C CA . MET A 1 84 ? 2.313 9.093 2.511 1.00 85.69 84 MET A CA 1
ATOM 650 C C . MET A 1 84 ? 2.512 10.586 2.811 1.00 85.69 84 MET A C 1
ATOM 652 O O . MET A 1 84 ? 1.997 11.077 3.816 1.00 85.69 84 MET A O 1
ATOM 656 N N . ASP A 1 85 ? 3.165 11.322 1.908 1.00 81.56 85 ASP A N 1
ATOM 657 C CA . ASP A 1 85 ? 3.424 12.760 2.058 1.00 81.56 85 ASP A CA 1
ATOM 658 C C . ASP A 1 85 ? 2.155 13.608 1.904 1.00 81.56 85 ASP A C 1
ATOM 660 O O . ASP A 1 85 ? 2.011 14.654 2.537 1.00 81.56 85 ASP A O 1
ATOM 664 N N . SER A 1 86 ? 1.196 13.157 1.090 1.00 74.44 86 SER A N 1
ATOM 665 C CA . SER A 1 86 ? -0.042 13.902 0.830 1.00 74.44 86 SER A CA 1
ATOM 666 C C . SER A 1 86 ? -0.985 14.020 2.037 1.00 74.44 86 SER A C 1
ATOM 668 O O . SER A 1 86 ? -1.971 14.755 1.963 1.00 74.44 86 SER A O 1
ATOM 670 N N . GLY A 1 87 ? -0.740 13.287 3.131 1.00 62.97 87 GLY A N 1
ATOM 671 C CA . GLY A 1 87 ? -1.567 13.342 4.343 1.00 62.97 87 GLY A CA 1
ATOM 672 C C . GLY A 1 87 ? -3.008 12.848 4.151 1.00 62.97 87 GLY A C 1
ATOM 673 O O . GLY A 1 87 ? -3.853 13.054 5.021 1.00 62.97 87 GLY A O 1
ATOM 674 N N . LYS A 1 88 ? -3.309 12.172 3.030 1.00 57.31 88 LYS A N 1
ATOM 675 C CA . LYS A 1 88 ? -4.633 11.583 2.753 1.00 57.31 88 LYS A CA 1
ATOM 676 C C . LYS A 1 88 ? -5.021 10.467 3.734 1.00 57.31 88 LYS A C 1
ATOM 678 O O . LYS A 1 88 ? -6.185 10.085 3.785 1.00 57.31 88 LYS A O 1
ATOM 683 N N . PHE A 1 89 ? -4.081 10.011 4.561 1.00 53.88 89 PHE A N 1
ATOM 684 C CA . PHE A 1 89 ? -4.337 9.201 5.745 1.00 53.88 89 PHE A CA 1
ATOM 685 C C . PHE A 1 89 ? -4.255 10.098 6.987 1.00 53.88 89 PHE A C 1
ATOM 687 O O . PHE A 1 89 ? -3.193 10.535 7.418 1.00 53.88 89 PHE A O 1
ATOM 694 N N . SER A 1 90 ? -5.446 10.429 7.475 1.00 48.31 90 SER A N 1
ATOM 695 C CA . SER A 1 90 ? -5.793 11.333 8.569 1.00 48.31 90 SER A CA 1
ATOM 696 C C . SER A 1 90 ? -4.806 11.366 9.757 1.00 48.31 90 SER A C 1
ATOM 698 O O . SER A 1 90 ? -4.530 10.337 10.364 1.00 48.31 90 SER A O 1
ATOM 700 N N . HIS A 1 91 ? -4.406 12.583 10.152 1.00 39.00 91 HIS A N 1
ATOM 701 C CA . HIS A 1 91 ? -3.702 12.957 11.396 1.00 39.00 91 HIS A CA 1
ATOM 702 C C . HIS A 1 91 ? -2.177 12.787 11.455 1.00 39.00 91 HIS A C 1
ATOM 704 O O . HIS A 1 91 ? -1.652 12.222 12.412 1.00 39.00 91 HIS A O 1
ATOM 710 N N . MET A 1 92 ? -1.442 13.417 10.536 1.00 35.88 92 MET A N 1
ATOM 711 C CA . MET A 1 92 ? -0.043 13.753 10.813 1.00 35.88 92 MET A CA 1
ATOM 712 C C . MET A 1 92 ? 0.166 15.262 10.738 1.00 35.88 92 MET A C 1
ATOM 714 O O . MET A 1 92 ? 0.248 15.865 9.670 1.00 35.88 92 MET A O 1
ATOM 718 N N . TRP A 1 93 ? 0.195 15.863 11.928 1.00 37.94 93 TRP A N 1
ATOM 719 C CA . TRP A 1 93 ? 0.707 17.202 12.164 1.00 37.94 93 TRP A CA 1
ATOM 720 C C . TRP A 1 93 ? 2.145 17.270 11.653 1.00 37.94 93 TRP A C 1
ATOM 722 O O . TRP A 1 93 ? 3.045 16.689 12.253 1.00 37.94 93 TRP A O 1
ATOM 732 N N . TRP A 1 94 ? 2.364 18.014 10.577 1.00 30.77 94 TRP A N 1
ATOM 733 C CA . TRP A 1 94 ? 3.665 18.611 10.322 1.00 30.77 94 TRP A CA 1
ATOM 734 C C . TRP A 1 94 ? 3.615 20.036 10.864 1.00 30.77 94 TRP A C 1
ATOM 736 O O . TRP A 1 94 ? 2.859 20.870 10.365 1.00 30.77 94 TRP A O 1
ATOM 746 N N . LEU A 1 95 ? 4.391 20.289 11.921 1.00 35.59 95 LEU A N 1
ATOM 747 C CA . LEU A 1 95 ? 4.732 21.640 12.353 1.00 35.59 95 LEU A CA 1
ATOM 748 C C . LEU A 1 95 ? 5.388 22.364 11.170 1.00 35.59 95 LEU A C 1
ATOM 750 O O . LEU A 1 95 ? 6.502 22.029 10.763 1.00 35.59 95 LEU A O 1
ATOM 754 N N . LYS A 1 96 ? 4.687 23.363 10.638 1.00 45.97 96 LYS A N 1
ATOM 755 C CA . LYS A 1 96 ? 5.338 24.657 10.457 1.00 45.97 96 LYS A CA 1
ATOM 756 C C . LYS A 1 96 ? 5.293 25.411 11.775 1.00 45.97 96 LYS A C 1
ATOM 758 O O . LYS A 1 96 ? 4.299 25.220 12.511 1.00 45.97 96 LYS A O 1
#